Protein 4WCH (pdb70)

Radius of gyration: 14.48 Å; Cα contacts (8 Å, |Δi|>4): 124; chains: 1; bounding box: 36×36×34 Å

Structure (mmCIF, N/CA/C/O backbone):
data_4WCH
#
_entry.id   4WCH
#
_cell.length_a   53.110
_cell.length_b   63.150
_cell.length_c   78.386
_cell.angle_alpha   90.000
_cell.angle_beta   90.000
_cell.angle_gamma   90.000
#
_symmetry.space_group_name_H-M   'I 2 2 2'
#
loop_
_entity.id
_entity.type
_entity.pdbx_description
1 polymer 'Isolated Chain D of Gigant Hemoglobin from Glossoscolex Paulistus'
2 non-polymer 'PROTOPORPHYRIN IX CONTAINING FE'
3 non-polymer 'OXYGEN MOLECULE'
4 water water
#
loop_
_atom_site.group_PDB
_atom_site.id
_atom_site.type_symbol
_atom_site.label_atom_id
_atom_site.label_alt_id
_atom_site.label_comp_id
_atom_site.label_asym_id
_atom_site.label_entity_id
_atom_site.label_seq_id
_atom_site.pdbx_PDB_ins_code
_atom_site.Cartn_x
_atom_site.Cartn_y
_atom_site.Cartn_z
_atom_site.occupancy
_atom_site.B_iso_or_equiv
_atom_site.auth_seq_id
_atom_site.auth_comp_id
_atom_site.auth_asym_id
_atom_site.auth_atom_id
_atom_site.pdbx_PDB_model_num
ATOM 1 N N . ASP A 1 1 ? 25.101 13.320 82.217 1.00 33.36 2 ASP D N 1
ATOM 2 C CA . ASP A 1 1 ? 25.356 12.001 82.792 1.00 29.32 2 ASP D CA 1
ATOM 3 C C . ASP A 1 1 ? 24.219 11.015 82.530 1.00 24.24 2 ASP D C 1
ATOM 4 O O . ASP A 1 1 ? 24.297 9.847 82.922 1.00 26.45 2 ASP D O 1
ATOM 12 N N . CYS A 1 2 ? 23.163 11.487 81.877 1.00 32.92 3 CYS D N 1
ATOM 13 C CA . CYS A 1 2 ? 22.070 10.608 81.486 1.00 27.65 3 CYS D CA 1
ATOM 14 C C . CYS A 1 2 ? 22.414 9.989 80.143 1.00 23.10 3 CYS D C 1
ATOM 15 O O . CYS A 1 2 ? 22.109 10.551 79.092 1.00 25.47 3 CYS D O 1
ATOM 22 N N . SER A 1 3 ? 23.075 8.838 80.181 1.00 32.54 4 SER D N 1
ATOM 23 C CA . SER A 1 3 ? 23.533 8.189 78.960 1.00 30.43 4 SER D CA 1
ATOM 24 C C . SER A 1 3 ? 22.652 6.984 78.641 1.00 32.73 4 SER D C 1
ATOM 25 O O . SER A 1 3 ? 21.731 6.660 79.394 1.00 23.38 4 SER D O 1
ATOM 33 N N . ILE A 1 4 ? 22.943 6.322 77.527 1.00 22.91 5 ILE D N 1
ATOM 34 C CA . ILE A 1 4 ? 22.053 5.300 76.991 1.00 25.78 5 ILE D CA 1
ATOM 35 C C . ILE A 1 4 ? 21.616 4.299 78.061 1.00 18.45 5 ILE D C 1
ATOM 36 O O . ILE A 1 4 ? 20.437 3.961 78.158 1.00 21.79 5 ILE D O 1
ATOM 52 N N . LEU A 1 5 ? 22.559 3.844 78.878 1.00 21.28 6 LEU D N 1
ATOM 53 C CA . LEU A 1 5 ? 22.264 2.818 79.865 1.00 17.68 6 LEU D CA 1
ATOM 54 C C . LEU A 1 5 ? 21.277 3.335 80.901 1.00 28.09 6 LEU D C 1
ATOM 55 O O . LEU A 1 5 ? 20.335 2.634 81.276 1.00 22.50 6 LEU D O 1
ATOM 71 N N . GLU A 1 6 ? 21.492 4.562 81.363 1.00 18.79 7 GLU D N 1
ATOM 72 C CA . GLU A 1 6 ? 20.615 5.143 82.369 1.00 26.46 7 GLU D CA 1
ATOM 73 C C . GLU A 1 6 ? 19.231 5.435 81.801 1.00 16.30 7 GLU D C 1
ATOM 74 O O . GLU A 1 6 ? 18.223 5.109 82.420 1.00 17.66 7 GLU D O 1
ATOM 86 N N . LEU A 1 7 ? 19.188 6.043 80.624 1.00 19.24 8 LEU D N 1
ATOM 87 C CA . LEU A 1 7 ? 17.932 6.537 80.083 1.00 23.67 8 LEU D CA 1
ATOM 88 C C . LEU A 1 7 ? 17.019 5.385 79.682 1.00 21.80 8 LEU D C 1
ATOM 89 O O . LEU A 1 7 ? 15.802 5.515 79.734 1.00 17.52 8 LEU D O 1
ATOM 105 N N . LEU A 1 8 ? 17.615 4.257 79.306 1.00 23.81 9 LEU D N 1
ATOM 106 C CA . LEU A 1 8 ? 16.846 3.061 78.984 1.00 27.95 9 LEU D CA 1
ATOM 107 C C . LEU A 1 8 ? 16.263 2.438 80.250 1.00 22.55 9 LEU D C 1
ATOM 108 O O . LEU A 1 8 ? 15.126 1.978 80.247 1.00 24.54 9 LEU D O 1
ATOM 124 N N . LYS A 1 9 ? 17.052 2.410 81.321 1.00 20.74 10 LYS D N 1
ATOM 125 C CA . LYS A 1 9 ? 16.579 1.917 82.609 1.00 22.69 10 LYS D CA 1
ATOM 126 C C . LYS A 1 9 ? 15.388 2.741 83.086 1.00 21.01 10 LYS D C 1
ATOM 127 O O . LYS A 1 9 ? 14.357 2.186 83.465 1.00 17.74 10 LYS D O 1
ATOM 146 N N . VAL A 1 10 ? 15.531 4.062 83.047 1.00 15.80 11 VAL D N 1
ATOM 147 C CA . VAL A 1 10 ? 14.488 4.970 83.527 1.00 13.09 11 VAL D CA 1
ATOM 148 C C . VAL A 1 10 ? 13.207 4.835 82.695 1.00 18.22 11 VAL D C 1
ATOM 149 O O . VAL A 1 10 ? 12.104 4.883 83.239 1.00 14.32 11 VAL D O 1
ATOM 162 N N . LYS A 1 11 ? 13.353 4.657 81.382 1.00 18.68 12 LYS D N 1
ATOM 163 C CA . LYS A 1 11 ? 12.205 4.391 80.515 1.00 18.06 12 LYS D CA 1
ATOM 164 C C . LYS A 1 11 ? 11.457 3.128 80.926 1.00 21.90 12 LYS D C 1
ATOM 165 O O . LYS A 1 11 ? 10.245 3.165 81.139 1.00 20.33 12 LYS D O 1
ATOM 184 N N . ASN A 1 12 ? 12.165 2.007 81.030 1.00 20.27 13 ASN D N 1
ATOM 185 C CA . ASN A 1 12 ? 11.519 0.765 81.450 1.00 28.24 13 ASN D CA 1
ATOM 186 C C . ASN A 1 12 ? 10.847 0.894 82.809 1.00 20.31 13 ASN D C 1
ATOM 187 O O . ASN A 1 12 ? 9.694 0.485 82.986 1.00 16.78 13 ASN D O 1
ATOM 198 N N . GLN A 1 13 ? 11.560 1.467 83.771 1.00 20.46 14 GLN D N 1
ATOM 199 C CA . GLN A 1 13 ? 11.034 1.555 85.127 1.00 18.30 14 GLN D CA 1
ATOM 200 C C . GLN A 1 13 ? 9.856 2.521 85.239 1.00 15.49 14 GLN D C 1
ATOM 201 O O . GLN A 1 13 ? 8.927 2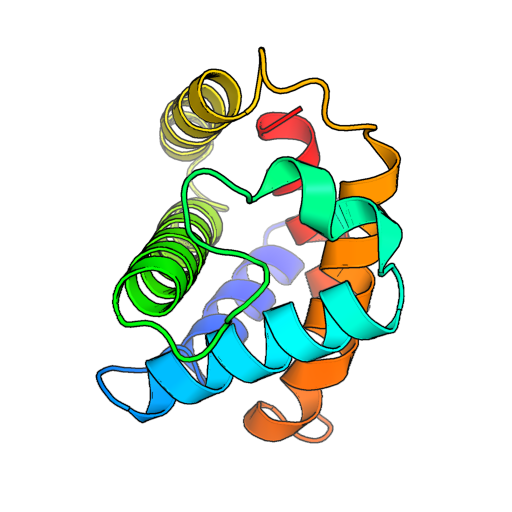.286 86.011 1.00 18.92 14 GLN D O 1
ATOM 215 N N . TRP A 1 14 ? 9.889 3.607 84.472 1.00 14.32 15 TRP D N 1
ATOM 216 C CA . TRP A 1 14 ? 8.812 4.592 84.513 1.00 19.51 15 TRP D CA 1
ATOM 217 C C . TRP A 1 14 ? 7.508 3.957 84.077 1.00 31.34 15 TRP D C 1
ATOM 218 O O . TRP A 1 14 ? 6.457 4.161 84.681 1.00 24.86 15 TRP D O 1
ATOM 239 N N . ARG A 1 15 ? 7.575 3.176 83.017 1.00 31.28 16 ARG D N 1
ATOM 240 C CA . ARG A 1 15 ? 6.388 2.502 82.543 1.00 33.18 16 ARG D CA 1
ATOM 241 C C . ARG A 1 15 ? 5.980 1.325 83.424 1.00 35.72 16 ARG D C 1
ATOM 242 O O . ARG A 1 15 ? 4.805 0.969 83.489 1.00 34.49 16 ARG D O 1
ATOM 263 N N . GLU A 1 16 ? 6.946 0.728 84.114 1.00 33.52 17 GLU D N 1
ATOM 264 C CA . GLU A 1 16 ? 6.658 -0.381 85.015 1.00 41.93 17 GLU D CA 1
ATOM 265 C C . GLU A 1 16 ? 5.749 0.043 86.174 1.00 45.94 17 GLU D C 1
ATOM 266 O O . GLU A 1 16 ? 5.429 -0.774 87.043 1.00 33.44 17 GLU D O 1
ATOM 278 N N . ALA A 1 17 ? 5.360 1.319 86.190 1.00 47.27 18 ALA D N 1
ATOM 279 C CA . ALA A 1 17 ? 4.196 1.763 86.964 1.00 54.09 18 ALA D CA 1
ATOM 280 C C . ALA A 1 17 ? 3.627 3.121 86.505 1.00 42.69 18 ALA D C 1
ATOM 281 O O . ALA A 1 17 ? 2.907 3.788 87.252 1.00 52.75 18 ALA D O 1
ATOM 288 N N . PHE A 1 18 ? 3.954 3.521 85.278 1.00 37.45 19 PHE D N 1
ATOM 289 C CA . PHE A 1 18 ? 3.177 4.528 84.564 1.00 46.44 19 PHE D CA 1
ATOM 290 C C . PHE A 1 18 ? 1.965 3.780 84.041 1.00 39.30 19 PHE D C 1
ATOM 291 O O . PHE A 1 18 ? 2.096 2.896 83.193 1.00 49.68 19 PHE D O 1
ATOM 308 N N . GLY A 1 19 ? 0.791 4.117 84.554 1.00 41.67 20 GLY D N 1
ATOM 309 C CA . GLY A 1 19 ? -0.388 3.312 84.306 1.00 52.86 20 GLY D CA 1
ATOM 310 C C . GLY A 1 19 ? -1.465 4.068 83.565 1.00 52.92 20 GLY D C 1
ATOM 311 O O . GLY A 1 19 ? -1.190 4.867 82.669 1.00 48.19 20 GLY D O 1
ATOM 315 N N . GLU A 1 20 ? -2.706 3.788 83.932 1.00 47.36 21 GLU D N 1
ATOM 316 C CA . GLU A 1 20 ? -3.835 4.565 83.454 1.00 46.65 21 GLU D CA 1
ATOM 317 C C . GLU A 1 20 ? -4.916 4.591 84.527 1.00 36.17 21 GLU D C 1
ATOM 318 O O . GLU A 1 20 ? -4.917 3.766 85.444 1.00 26.07 21 GLU D O 1
ATOM 330 N N . GLY A 1 21 ? -5.816 5.562 84.425 1.00 37.12 22 GLY D N 1
ATOM 331 C CA . GLY A 1 21 ? -6.929 5.667 85.351 1.00 36.33 22 GLY D CA 1
ATOM 332 C C . GLY A 1 21 ? -6.507 5.886 86.793 1.00 41.02 22 GLY D C 1
ATOM 333 O O . GLY A 1 21 ? -5.568 6.639 87.075 1.00 28.92 22 GLY D O 1
ATOM 337 N N . HIS A 1 22 ? -7.198 5.209 87.706 1.00 33.06 23 HIS D N 1
ATOM 338 C CA . HIS A 1 22 ? -6.992 5.401 89.139 1.00 28.17 23 HIS D CA 1
ATOM 339 C C . HIS A 1 22 ? -5.560 5.118 89.608 1.00 33.41 23 HIS D C 1
ATOM 340 O O . HIS A 1 22 ? -5.060 5.795 90.507 1.00 29.48 23 HIS D O 1
ATOM 355 N N . HIS A 1 23 ? -4.921 4.104 89.027 1.00 35.14 24 HIS D N 1
ATOM 356 C CA . HIS A 1 23 ? -3.539 3.757 89.377 1.00 42.70 24 HIS D CA 1
ATOM 357 C C . HIS A 1 23 ? -2.687 5.010 89.222 1.00 24.71 24 HIS D C 1
ATOM 358 O O . HIS A 1 23 ? -1.935 5.398 90.113 1.00 30.34 24 HIS D O 1
ATOM 373 N N . ARG A 1 24 ? -2.858 5.649 88.077 1.00 29.56 25 ARG D N 1
ATOM 374 C CA . ARG A 1 24 ? -2.146 6.856 87.725 1.00 27.92 25 ARG D CA 1
ATOM 375 C C . ARG A 1 24 ? -2.450 7.991 88.708 1.00 35.11 25 ARG D C 1
ATOM 376 O O . ARG A 1 24 ? -1.538 8.672 89.189 1.00 32.85 25 ARG D O 1
ATOM 397 N N . VAL A 1 25 ? -3.735 8.184 89.006 1.00 33.30 26 VAL D N 1
ATOM 398 C CA . VAL A 1 25 ? -4.177 9.240 89.918 1.00 27.26 26 VAL D CA 1
ATOM 399 C C . VAL A 1 25 ? -3.511 9.133 91.279 1.00 22.02 26 VAL D C 1
ATOM 400 O O . VAL A 1 25 ? -2.998 10.114 91.813 1.00 25.66 26 VAL D O 1
ATOM 413 N N . GLN A 1 26 ? -3.560 7.943 91.858 1.00 19.75 27 GLN D N 1
ATOM 414 C CA . GLN A 1 26 ? -3.027 7.737 93.190 1.00 24.31 27 GLN D CA 1
ATOM 415 C C . GLN A 1 26 ? -1.546 8.095 93.204 1.00 27.76 27 GLN D C 1
ATOM 416 O O . GLN A 1 26 ? -1.062 8.692 94.163 1.00 24.61 27 GLN D O 1
ATOM 430 N N . PHE A 1 27 ? -0.835 7.758 92.128 1.00 26.55 28 PHE D N 1
ATOM 431 C CA . PHE A 1 27 ? 0.597 8.026 92.068 1.00 31.66 28 PHE D CA 1
ATOM 432 C C . PHE A 1 27 ? 0.905 9.512 92.201 1.00 23.24 28 PHE D C 1
ATOM 433 O O . PHE A 1 27 ? 1.649 9.921 93.086 1.00 25.71 28 PHE D O 1
ATOM 450 N N . GLY A 1 28 ? 0.336 10.313 91.307 1.00 28.13 29 GLY D N 1
ATOM 451 C CA . GLY A 1 28 ? 0.572 11.747 91.319 1.00 30.51 29 GLY D CA 1
ATOM 452 C C . GLY A 1 28 ? 0.225 12.344 92.666 1.00 30.03 29 GLY D C 1
ATOM 453 O O . GLY A 1 28 ? 0.881 13.260 93.148 1.00 36.74 29 GLY D O 1
ATOM 457 N N . LEU A 1 29 ? -0.811 11.789 93.277 1.00 25.88 30 LEU D N 1
ATOM 458 C CA . LEU A 1 29 ? -1.341 12.271 94.537 1.00 22.47 30 LEU D CA 1
ATOM 459 C C . LEU A 1 29 ? -0.342 12.043 95.673 1.00 24.79 30 LEU D C 1
ATOM 460 O O . LEU A 1 29 ? -0.101 12.923 96.497 1.00 24.57 30 LEU D O 1
ATOM 476 N N . GLU A 1 30 ? 0.239 10.850 95.706 1.00 21.34 31 GLU D N 1
ATOM 477 C CA . GLU A 1 30 ? 1.248 10.511 96.696 1.00 29.82 31 GLU D CA 1
ATOM 478 C C . GLU A 1 30 ? 2.523 11.334 96.482 1.00 20.29 31 GLU D C 1
ATOM 479 O O . GLU A 1 30 ? 3.219 11.680 97.438 1.00 22.53 31 GLU D O 1
ATOM 491 N N . LEU A 1 31 ? 2.814 11.647 95.225 1.00 18.74 32 LEU D N 1
ATOM 492 C CA . LEU A 1 31 ? 3.975 12.462 94.873 1.00 18.61 32 LEU D CA 1
ATOM 493 C C . LEU A 1 31 ? 3.823 13.890 95.408 1.00 21.19 32 LEU D C 1
ATOM 494 O O . LEU A 1 31 ? 4.733 14.420 96.051 1.00 12.97 32 LEU D O 1
ATOM 510 N N . TRP A 1 32 ? 2.663 14.498 95.159 1.00 23.10 33 TRP D N 1
ATOM 511 C CA . TRP A 1 32 ? 2.405 15.881 95.570 1.00 19.97 33 TRP D CA 1
ATOM 512 C C . TRP A 1 32 ? 2.131 16.010 97.067 1.00 19.19 33 TRP D C 1
ATOM 513 O O . TRP A 1 32 ? 2.418 17.038 97.672 1.00 17.23 33 TRP D O 1
ATOM 534 N N . LYS A 1 33 ? 1.580 14.961 97.660 1.00 20.95 34 LYS D N 1
ATOM 535 C CA . LYS A 1 33 ? 1.415 14.900 99.106 1.00 17.27 34 LYS D CA 1
ATOM 536 C C . LYS A 1 33 ? 2.788 14.931 99.790 1.00 22.75 34 LYS D C 1
ATOM 537 O O . LYS A 1 33 ? 3.034 15.739 100.686 1.00 20.66 34 LYS D O 1
ATOM 556 N N . ARG A 1 34 ? 3.691 14.064 99.343 1.00 17.99 35 ARG D N 1
ATOM 557 C CA . ARG A 1 34 ? 5.033 14.000 99.907 1.00 18.39 35 ARG D CA 1
ATOM 558 C C . ARG A 1 34 ? 5.770 15.329 99.743 1.00 22.94 35 ARG D C 1
ATOM 559 O O . ARG A 1 34 ? 6.469 15.786 100.650 1.00 23.17 35 ARG D O 1
ATOM 580 N N . PHE A 1 35 ? 5.615 15.940 98.576 1.00 19.63 36 PHE D N 1
ATOM 581 C CA . PHE A 1 35 ? 6.283 17.201 98.264 1.00 21.82 36 PHE D CA 1
ATOM 582 C C . PHE A 1 35 ? 5.751 18.317 99.163 1.00 20.48 36 PHE D C 1
ATOM 583 O O . PHE A 1 35 ? 6.519 19.043 99.786 1.00 20.26 36 PHE D O 1
ATOM 600 N N . PHE A 1 36 ? 4.429 18.439 99.227 1.00 17.69 37 PHE D N 1
ATOM 601 C CA . PHE A 1 36 ? 3.775 19.459 100.049 1.00 23.09 37 PHE D CA 1
ATOM 602 C C . PHE A 1 36 ? 4.018 19.229 101.546 1.00 23.73 37 PHE D C 1
ATOM 603 O O . PHE A 1 36 ? 3.974 20.166 102.346 1.00 21.48 37 PHE D O 1
ATOM 620 N N . ASP A 1 37 ? 4.266 17.977 101.914 1.00 27.10 38 ASP D N 1
ATOM 621 C CA . ASP A 1 37 ? 4.588 17.609 103.294 1.00 24.61 38 ASP D CA 1
ATOM 622 C C . ASP A 1 37 ? 6.027 18.031 103.650 1.00 33.86 38 ASP D C 1
ATOM 623 O O . ASP A 1 37 ? 6.275 18.609 104.713 1.00 28.40 38 ASP D O 1
ATOM 632 N N . THR A 1 38 ? 6.974 17.763 102.757 1.00 27.02 39 THR D N 1
ATOM 633 C CA . THR A 1 38 ? 8.367 18.120 103.018 1.00 23.03 39 THR D CA 1
ATOM 634 C C . THR A 1 38 ? 8.614 19.614 102.836 1.00 26.79 39 THR D C 1
ATOM 635 O O . THR A 1 38 ? 9.517 20.177 103.451 1.00 27.51 39 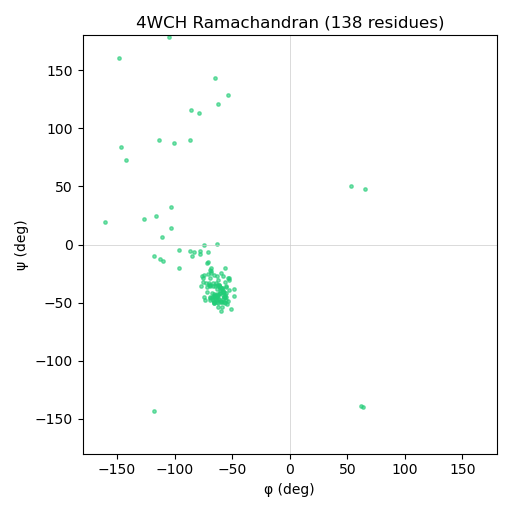THR D O 1
ATOM 646 N N . HIS A 1 39 ? 7.810 20.260 101.997 1.00 25.08 40 HIS D N 1
ATOM 647 C CA . HIS A 1 39 ? 7.992 21.678 101.719 1.00 19.33 40 HIS D CA 1
ATOM 648 C C . HIS A 1 39 ? 6.670 22.400 101.582 1.00 19.27 40 HIS D C 1
ATOM 649 O O . HIS A 1 39 ? 6.273 22.783 100.485 1.00 25.15 40 HIS D O 1
ATOM 664 N N . PRO A 1 40 ? 5.986 22.594 102.716 1.00 28.10 41 PRO D N 1
ATOM 665 C CA . PRO A 1 40 ? 4.700 23.287 102.799 1.00 27.84 41 PRO D CA 1
ATOM 666 C C . PRO A 1 40 ? 4.720 24.614 102.055 1.00 25.77 41 PRO D C 1
ATOM 667 O O . PRO A 1 40 ? 3.736 24.962 101.409 1.00 26.53 41 PRO D O 1
ATOM 678 N N . GLU A 1 41 ? 5.840 25.329 102.132 1.00 26.32 42 GLU D N 1
ATOM 679 C CA . GLU A 1 41 ? 5.948 26.667 101.553 1.00 26.86 42 GLU D CA 1
ATOM 680 C C . GLU A 1 41 ? 5.709 26.699 100.047 1.00 26.10 42 GLU D C 1
ATOM 681 O O . GLU A 1 41 ? 5.346 27.738 99.494 1.00 31.19 42 GLU D O 1
ATOM 693 N N . VAL A 1 42 ? 5.927 25.572 99.378 1.00 28.20 43 VAL D N 1
ATOM 694 C CA . VAL A 1 42 ? 5.813 25.540 97.922 1.00 21.23 43 VAL D CA 1
ATOM 695 C C . VAL A 1 42 ? 4.359 25.636 97.453 1.00 27.17 43 VAL D C 1
ATOM 696 O O . VAL A 1 42 ? 4.096 25.936 96.284 1.00 31.48 43 VAL D O 1
ATOM 709 N N . LYS A 1 43 ? 3.412 25.400 98.358 1.00 25.91 44 LYS D N 1
ATOM 710 C CA . LYS A 1 43 ? 2.001 25.393 97.975 1.00 23.87 44 LYS D CA 1
ATOM 711 C C . LYS A 1 43 ? 1.507 26.742 97.466 1.00 25.29 44 LYS D C 1
ATOM 712 O O . LYS A 1 43 ? 0.573 26.802 96.667 1.00 31.80 44 LYS D O 1
ATOM 731 N N . GLY A 1 44 ? 2.133 27.823 97.916 1.00 36.47 45 GLY D N 1
ATOM 732 C CA . GLY A 1 44 ? 1.769 29.151 97.447 1.00 41.84 45 GLY D CA 1
ATOM 733 C C . GLY A 1 44 ? 1.791 29.287 95.930 1.00 39.15 45 GLY D C 1
ATOM 734 O O . GLY A 1 44 ? 1.042 30.081 95.359 1.00 51.78 45 GLY D O 1
ATOM 738 N N . LEU A 1 45 ? 2.641 28.502 95.274 1.00 37.45 46 LEU D N 1
ATOM 739 C CA . LEU A 1 45 ? 2.791 28.559 93.819 1.00 36.02 46 LEU D CA 1
ATOM 740 C C . LEU A 1 45 ? 1.669 27.852 93.056 1.00 26.54 46 LEU D C 1
ATOM 741 O O . LEU A 1 45 ? 1.587 27.954 91.829 1.00 24.61 46 LEU D O 1
ATOM 757 N N . PHE A 1 46 ? 0.807 27.138 93.773 1.00 27.57 47 PHE D N 1
ATOM 758 C CA . PHE A 1 46 ? -0.187 26.289 93.120 1.00 31.39 47 PHE D CA 1
ATOM 759 C C . PHE A 1 46 ? -1.639 26.714 93.367 1.00 27.69 47 PHE D C 1
ATOM 760 O O . PHE A 1 46 ? -2.551 25.894 93.263 1.00 29.82 47 PHE D O 1
ATOM 777 N N . LYS A 1 47 ? -1.856 27.992 93.669 1.00 31.20 48 LYS D N 1
ATOM 778 C CA . LYS A 1 47 ? -3.201 28.484 93.989 1.00 45.94 48 LYS D CA 1
ATOM 779 C C . LYS A 1 47 ? -4.125 28.474 92.778 1.00 37.31 48 LYS D C 1
ATOM 780 O O . LYS A 1 47 ? -5.347 28.421 92.922 1.00 43.17 48 LYS D O 1
ATOM 799 N N . GLY A 1 48 ? -3.539 28.534 91.586 1.00 31.46 49 GLY D N 1
ATOM 800 C CA . GLY A 1 48 ? -4.313 28.491 90.357 1.00 29.98 49 GLY D CA 1
ATOM 801 C C . GLY A 1 48 ? -4.919 27.125 90.084 1.00 32.82 49 GLY D C 1
ATOM 802 O O . GLY A 1 48 ? -5.817 26.988 89.249 1.00 28.44 49 GLY D O 1
ATOM 806 N N . VAL A 1 49 ? -4.422 26.111 90.789 1.00 33.30 50 VAL D N 1
ATOM 807 C CA . VAL A 1 49 ? -4.914 24.744 90.643 1.00 20.89 50 VAL D CA 1
ATOM 808 C C . VAL A 1 49 ? -5.322 24.166 91.999 1.00 25.53 50 VAL D C 1
ATOM 809 O O . VAL A 1 49 ? -5.368 22.948 92.182 1.00 23.86 50 VAL D O 1
ATOM 822 N N . ASN A 1 50 ? -5.606 25.047 92.952 1.00 25.01 51 ASN D N 1
ATOM 823 C CA . ASN A 1 50 ? -6.227 24.633 94.200 1.00 23.95 51 ASN D CA 1
ATOM 824 C C . ASN A 1 50 ? -5.299 23.725 95.013 1.00 21.19 51 ASN D C 1
ATOM 825 O O . ASN A 1 50 ? -5.705 22.673 95.495 1.00 19.83 51 ASN D O 1
ATOM 836 N N . GLY A 1 51 ? -4.046 24.142 95.151 1.00 24.09 52 GLY D N 1
ATOM 837 C CA . GLY A 1 51 ? -3.051 23.361 95.859 1.00 19.73 52 GLY D CA 1
ATOM 838 C C . GLY A 1 51 ? -3.425 23.056 97.299 1.00 24.84 52 GLY D C 1
ATOM 839 O O . GLY A 1 51 ? -2.980 22.051 97.852 1.00 17.65 52 GLY D O 1
ATOM 843 N N . ASP A 1 52 ? -4.243 23.913 97.908 1.00 29.43 53 ASP D N 1
ATOM 844 C CA . ASP A 1 52 ? -4.640 23.727 99.308 1.00 28.43 53 ASP D CA 1
ATOM 845 C C . ASP A 1 52 ? -5.655 22.604 99.458 1.00 33.48 53 ASP D C 1
ATOM 846 O O . ASP A 1 52 ? -6.107 22.298 100.564 1.00 32.15 53 ASP D O 1
ATOM 855 N N . ASN A 1 53 ? -6.026 21.997 98.341 1.00 32.11 54 ASN D N 1
ATOM 856 C CA . ASN A 1 53 ? -6.986 20.907 98.369 1.00 32.81 54 ASN D CA 1
ATOM 857 C C . ASN A 1 53 ? -6.659 19.906 97.275 1.00 26.96 54 ASN D C 1
ATOM 858 O O . ASN A 1 53 ? -7.227 19.956 96.179 1.00 25.21 54 ASN D O 1
ATOM 869 N N . ILE A 1 54 ? -5.733 18.998 97.572 1.00 22.81 55 ILE D N 1
ATOM 870 C CA . ILE A 1 54 ? -5.197 18.114 96.542 1.00 28.33 55 ILE D CA 1
ATOM 871 C C . ILE A 1 54 ? -6.192 17.059 96.063 1.00 24.34 55 ILE D C 1
ATOM 872 O O . ILE A 1 54 ? -5.906 16.328 95.116 1.00 26.68 55 ILE D O 1
ATOM 888 N N . TYR A 1 55 ? -7.354 16.979 96.700 1.00 26.03 56 TYR D N 1
ATOM 889 C CA . TYR A 1 55 ? -8.378 16.039 96.255 1.00 33.17 56 TYR D CA 1
ATOM 890 C C . TYR A 1 55 ? -9.416 16.690 95.344 1.00 27.34 56 TYR D C 1
ATOM 891 O O . TYR A 1 55 ? -10.279 16.010 94.793 1.00 42.40 56 TYR D O 1
ATOM 909 N N . SER A 1 56 ? -9.323 18.000 95.162 1.00 22.95 57 SER D N 1
ATOM 910 C CA . SER A 1 56 ? -10.230 18.681 94.253 1.00 28.78 57 SER D CA 1
ATOM 911 C C . SER A 1 56 ? -9.981 18.178 92.831 1.00 30.44 57 SER D C 1
ATOM 912 O O . SER A 1 56 ? -8.846 17.881 92.468 1.00 26.21 57 SER D O 1
ATOM 920 N N . PRO A 1 57 ? -11.047 18.050 92.026 1.00 41.08 58 PRO D N 1
ATOM 921 C CA . PRO A 1 57 ? -10.867 17.683 90.617 1.00 27.71 58 PRO D CA 1
ATOM 922 C C . PRO A 1 57 ? -9.870 18.592 89.904 1.00 25.01 58 PRO D C 1
ATOM 923 O O . PRO A 1 57 ? -9.179 18.137 89.001 1.00 25.46 58 PRO D O 1
ATOM 934 N N . GLU A 1 58 ? -9.784 19.849 90.330 1.00 32.45 59 GLU D N 1
ATOM 935 C CA . GLU A 1 58 ? -8.880 20.819 89.720 1.00 26.36 59 GLU D CA 1
ATOM 936 C C . GLU A 1 58 ? -7.408 20.457 89.932 1.00 35.66 59 GLU D C 1
ATOM 937 O O . GLU A 1 58 ? -6.623 20.440 88.981 1.00 26.84 59 GLU D O 1
ATOM 949 N N . PHE A 1 59 ? -7.019 20.182 91.173 1.00 28.41 60 PHE D N 1
ATOM 950 C CA . PHE A 1 59 ? -5.636 19.806 91.432 1.00 23.06 60 PHE D CA 1
ATOM 951 C C . PHE A 1 59 ? -5.340 18.423 90.872 1.00 19.66 60 PHE D C 1
ATOM 952 O O . PHE A 1 59 ? -4.222 18.154 90.436 1.00 21.06 60 PHE D O 1
ATOM 969 N N . ALA A 1 60 ? -6.335 17.543 90.891 1.00 19.09 61 ALA D N 1
ATOM 970 C CA . ALA A 1 60 ? -6.176 16.211 90.316 1.00 23.68 61 ALA D CA 1
ATOM 971 C C . ALA A 1 60 ? -5.868 16.317 88.818 1.00 21.37 61 ALA D C 1
ATOM 972 O O . ALA A 1 60 ? -5.098 15.522 88.267 1.00 21.32 61 ALA D O 1
ATOM 979 N N . ALA A 1 61 ? -6.462 17.314 88.167 1.00 20.50 62 ALA D N 1
ATOM 980 C CA . ALA A 1 61 ? -6.193 17.575 86.754 1.00 25.13 62 ALA D CA 1
ATOM 981 C C . ALA A 1 61 ? -4.738 17.989 86.583 1.00 22.46 62 ALA D C 1
ATOM 982 O O . ALA A 1 61 ? -4.043 17.518 85.680 1.00 19.58 62 ALA D O 1
ATOM 989 N N . HIS A 1 62 ? -4.297 18.896 87.447 1.00 19.75 63 HIS D N 1
ATOM 990 C CA . HIS A 1 62 ? -2.933 19.400 87.404 1.00 19.26 63 HIS D CA 1
ATOM 991 C C . HIS A 1 62 ? -1.959 18.249 87.561 1.00 21.05 63 HIS D C 1
ATOM 992 O O . HIS A 1 62 ? -1.021 18.107 86.776 1.00 23.62 63 HIS D O 1
ATOM 1007 N N . ALA A 1 63 ? -2.194 17.425 88.578 1.00 19.36 64 ALA D N 1
ATOM 1008 C CA . ALA A 1 63 ? -1.329 16.293 88.868 1.00 21.91 64 ALA D CA 1
ATOM 1009 C C . ALA A 1 63 ? -1.193 15.394 87.641 1.00 20.94 64 ALA D C 1
ATOM 1010 O O . ALA A 1 63 ? -0.103 14.909 87.331 1.00 14.13 64 ALA D O 1
ATOM 1017 N N . GLU A 1 64 ? -2.305 15.170 86.949 1.00 20.01 65 GLU D N 1
ATOM 1018 C CA . GLU A 1 64 ? -2.311 14.282 85.794 1.00 22.35 65 GLU D CA 1
ATOM 1019 C C . GLU A 1 64 ? -1.554 14.911 84.629 1.00 17.77 65 GLU D C 1
ATOM 1020 O O . GLU A 1 64 ? -0.904 14.211 83.861 1.00 19.80 65 GLU D O 1
ATOM 1032 N N . ARG A 1 65 ? -1.648 16.232 84.508 1.00 17.64 66 ARG D N 1
ATOM 1033 C CA . ARG A 1 65 ? -0.918 16.959 83.483 1.00 15.98 66 ARG D CA 1
ATOM 1034 C C . ARG A 1 65 ? 0.582 16.851 83.726 1.00 21.99 66 ARG D C 1
ATOM 1035 O O . ARG A 1 65 ? 1.368 16.776 82.777 1.00 16.56 66 ARG D O 1
ATOM 1056 N N . VAL A 1 66 ? 0.981 16.837 84.997 1.00 15.81 67 VAL D N 1
ATOM 1057 C CA . VAL A 1 66 ? 2.401 16.771 85.341 1.00 14.26 67 VAL D CA 1
ATOM 1058 C C . VAL A 1 66 ? 2.976 15.405 84.987 1.00 10.33 67 VAL D C 1
ATOM 1059 O O . VAL A 1 66 ? 4.062 15.319 84.422 1.00 15.70 67 VAL D O 1
ATOM 1072 N N . LEU A 1 67 ? 2.251 14.341 85.326 1.00 17.56 68 LEU D N 1
ATOM 1073 C CA . LEU A 1 67 ? 2.662 12.988 84.966 1.00 16.88 68 LEU D CA 1
ATOM 1074 C C . LEU A 1 67 ? 2.753 12.812 83.453 1.00 15.49 68 LEU D C 1
ATOM 1075 O O . LEU A 1 67 ? 3.621 12.094 82.961 1.00 16.43 68 LEU D O 1
ATOM 1091 N N . SER A 1 68 ? 1.855 13.450 82.713 1.00 16.94 69 SER D N 1
ATOM 1092 C CA . SER A 1 68 ? 1.915 13.371 81.252 1.00 21.76 69 SER D CA 1
ATOM 1093 C C . SER A 1 68 ? 3.180 14.040 80.723 1.00 22.90 69 SER D C 1
ATOM 1094 O O . SER A 1 68 ? 3.844 13.511 79.827 1.00 17.15 69 SER D O 1
ATOM 1102 N N . GLY A 1 69 ? 3.519 15.199 81.281 1.00 19.58 70 GLY D N 1
ATOM 1103 C CA . GLY A 1 69 ? 4.710 15.915 80.857 1.00 19.01 70 GLY D CA 1
ATOM 1104 C C . GLY A 1 69 ? 5.940 15.084 81.150 1.00 19.89 70 GLY D C 1
ATOM 1105 O O . GLY A 1 69 ? 6.864 14.981 80.342 1.00 19.65 70 GLY D O 1
ATOM 1109 N N . LEU A 1 70 ? 5.933 14.477 82.326 1.00 19.78 71 LEU D N 1
ATOM 1110 C CA . LEU A 1 70 ? 6.995 13.580 82.738 1.00 25.70 71 LEU D CA 1
ATOM 1111 C C . LEU A 1 70 ? 7.083 12.422 81.739 1.00 16.66 71 LEU D C 1
ATOM 1112 O O . LEU A 1 70 ? 8.157 12.089 81.246 1.00 26.70 71 LEU D O 1
ATOM 1128 N N . ASP A 1 71 ? 5.941 11.823 81.432 1.00 19.87 72 ASP D N 1
ATOM 1129 C CA . ASP A 1 71 ? 5.873 10.731 80.470 1.00 15.52 72 ASP D CA 1
ATOM 1130 C C . ASP A 1 71 ? 6.435 11.137 79.100 1.00 17.80 72 ASP D C 1
ATOM 1131 O O . ASP A 1 71 ? 7.151 10.368 78.461 1.00 17.74 72 ASP D O 1
ATOM 1140 N N . MET A 1 72 ? 6.122 12.352 78.662 1.00 18.65 73 MET D N 1
ATOM 1141 C CA . MET A 1 72 ? 6.556 12.838 77.351 1.00 24.18 73 MET D CA 1
ATOM 1142 C C . MET A 1 72 ? 8.079 12.997 77.284 1.00 27.12 73 MET D C 1
ATOM 1143 O O . MET A 1 72 ? 8.716 12.523 76.344 1.00 23.55 73 MET D O 1
ATOM 1157 N N . THR A 1 73 ? 8.656 13.662 78.283 1.00 22.85 74 THR D N 1
ATOM 1158 C CA . THR A 1 73 ? 10.091 13.925 78.299 1.00 22.78 74 THR D CA 1
ATOM 1159 C C . THR A 1 73 ? 10.909 12.647 78.504 1.00 19.98 74 THR D C 1
ATOM 1160 O O . THR A 1 73 ? 11.855 12.392 77.767 1.00 22.83 74 THR D O 1
ATOM 1171 N N . ILE A 1 74 ? 10.539 11.837 79.489 1.00 19.05 75 ILE D N 1
ATOM 1172 C CA . ILE A 1 74 ? 11.232 10.574 79.723 1.00 16.60 75 ILE D CA 1
ATOM 1173 C C . ILE A 1 74 ? 11.296 9.732 78.442 1.00 23.17 75 ILE D C 1
ATOM 1174 O O . ILE A 1 74 ? 12.312 9.089 78.154 1.00 18.63 75 ILE D O 1
ATOM 1190 N N . GLY A 1 75 ? 10.212 9.748 77.671 1.00 26.09 76 GLY D N 1
ATOM 1191 C CA . GLY A 1 75 ? 10.143 9.001 76.427 1.00 28.79 76 GLY D CA 1
ATOM 1192 C C . GLY A 1 75 ? 11.055 9.546 75.343 1.00 31.73 76 GLY D C 1
ATOM 1193 O O . GLY A 1 75 ? 11.390 8.842 74.392 1.00 30.79 76 GLY D O 1
ATOM 1197 N N . LEU A 1 76 ? 11.464 10.802 75.489 1.00 30.52 77 LEU D N 1
ATOM 1198 C CA . LEU A 1 76 ? 12.279 11.463 74.481 1.00 26.10 77 LEU D CA 1
ATOM 1199 C C . LEU A 1 76 ? 13.756 11.564 74.884 1.00 27.80 77 LEU D C 1
ATOM 1200 O O . LEU A 1 76 ? 14.532 12.287 74.253 1.00 26.57 77 LEU D O 1
ATOM 1216 N N . LEU A 1 77 ? 14.157 10.818 75.909 1.00 25.44 78 LEU D N 1
ATOM 1217 C CA . LEU A 1 77 ? 15.537 10.902 76.404 1.00 31.08 78 LEU D CA 1
ATOM 1218 C C . LEU A 1 77 ? 16.591 10.493 75.363 1.00 26.51 78 LEU D C 1
ATOM 1219 O O . LEU A 1 77 ? 17.673 11.072 75.328 1.00 27.78 78 LEU D O 1
ATOM 1235 N N . ASP A 1 78 ? 16.276 9.515 74.518 1.00 30.52 79 ASP D N 1
ATOM 1236 C CA . ASP A 1 78 ? 17.220 9.062 73.488 1.00 26.31 79 ASP D CA 1
ATOM 1237 C C . ASP A 1 78 ? 17.135 9.866 72.185 1.00 34.76 79 ASP D C 1
ATOM 1238 O O . ASP A 1 78 ? 17.944 9.665 71.280 1.00 46.47 79 ASP D O 1
ATOM 1247 N N . ASP A 1 79 ? 16.165 10.773 72.091 1.00 31.56 80 ASP D N 1
ATOM 1248 C CA . ASP A 1 79 ? 15.975 11.570 70.882 1.00 34.34 80 ASP D CA 1
ATOM 1249 C C . ASP A 1 79 ? 16.264 13.034 71.156 1.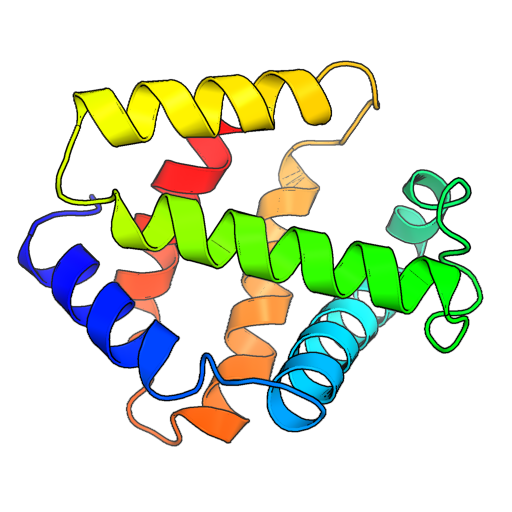00 34.73 80 ASP D C 1
ATOM 1250 O O . ASP A 1 79 ? 15.372 13.808 71.504 1.00 36.46 80 ASP D O 1
ATOM 1259 N N . THR A 1 80 ? 17.516 13.419 70.963 1.00 35.44 81 THR D N 1
ATOM 1260 C CA . THR A 1 80 ? 17.985 14.715 71.415 1.00 32.91 81 THR D CA 1
ATOM 1261 C C . THR A 1 80 ? 17.090 15.872 70.955 1.00 37.19 81 THR D C 1
ATOM 1262 O O . THR A 1 80 ? 16.589 16.630 71.780 1.00 31.93 81 THR D O 1
ATOM 1273 N N . ASN A 1 81 ? 16.863 16.002 69.651 1.00 38.04 82 ASN D N 1
ATOM 1274 C CA . ASN A 1 81 ? 16.137 17.163 69.134 1.00 27.45 82 ASN D CA 1
ATOM 1275 C C . ASN A 1 81 ? 14.660 17.187 69.512 1.00 25.25 82 ASN D C 1
ATOM 1276 O O . ASN A 1 81 ? 14.098 18.256 69.758 1.00 24.61 82 ASN D O 1
ATOM 1287 N N . ALA A 1 82 ? 14.030 16.018 69.558 1.00 25.88 83 ALA D N 1
ATOM 1288 C CA . ALA A 1 82 ? 12.637 15.932 69.988 1.00 30.17 83 ALA D CA 1
ATOM 1289 C C . ALA A 1 82 ? 12.544 16.331 71.461 1.00 23.28 83 ALA D C 1
ATOM 1290 O O . ALA A 1 82 ? 11.664 17.096 71.864 1.00 27.45 83 ALA D O 1
ATOM 1297 N N . PHE A 1 83 ? 13.466 15.803 72.258 1.00 32.49 84 PHE D N 1
ATOM 1298 C CA . PHE A 1 83 ? 13.570 16.154 73.668 1.00 28.66 84 PHE D CA 1
ATOM 1299 C C . PHE A 1 83 ? 13.693 17.665 73.833 1.00 24.51 84 PHE D C 1
ATOM 1300 O O . PHE A 1 83 ? 12.951 18.267 74.606 1.00 16.36 84 PHE D O 1
ATOM 1317 N N . LYS A 1 84 ? 14.627 18.277 73.106 1.00 27.86 85 LYS D N 1
ATOM 1318 C CA . LYS A 1 84 ? 14.869 19.711 73.244 1.00 17.65 85 LYS D CA 1
ATOM 1319 C C . LYS A 1 84 ? 13.584 20.482 72.990 1.00 24.65 85 LYS D C 1
ATOM 1320 O O . LYS A 1 84 ? 13.236 21.399 73.736 1.00 28.48 85 LYS D O 1
ATOM 1339 N N . ALA A 1 85 ? 12.873 20.109 71.932 1.00 23.28 86 ALA D N 1
ATOM 1340 C CA . ALA A 1 85 ? 11.642 20.799 71.577 1.00 27.83 86 ALA D CA 1
ATOM 1341 C C . ALA A 1 85 ? 10.643 20.785 72.739 1.00 31.59 86 ALA D C 1
ATOM 1342 O O . ALA A 1 85 ? 10.037 21.810 73.063 1.00 26.71 86 ALA D O 1
ATOM 1349 N N . GLN A 1 86 ? 10.481 19.627 73.372 1.00 22.64 87 GLN D N 1
ATOM 1350 C CA . GLN A 1 86 ? 9.460 19.471 74.400 1.00 19.95 87 GLN D CA 1
ATOM 1351 C C . GLN A 1 86 ? 9.828 20.185 75.706 1.00 23.47 87 GLN D C 1
ATOM 1352 O O . GLN A 1 86 ? 9.007 20.907 76.255 1.00 30.24 87 GLN D O 1
ATOM 1366 N N . VAL A 1 87 ? 11.050 20.005 76.204 1.00 26.67 88 VAL D N 1
ATOM 1367 C CA . VAL A 1 87 ? 11.435 20.693 77.437 1.00 31.92 88 VAL D CA 1
ATOM 1368 C C . VAL A 1 87 ? 11.389 22.208 77.271 1.00 31.17 88 VAL D C 1
ATOM 1369 O O . VAL A 1 87 ? 11.026 22.919 78.203 1.00 22.05 88 VAL D O 1
ATOM 1382 N N . THR A 1 88 ? 11.749 22.701 76.090 1.00 23.60 89 THR D N 1
ATOM 1383 C CA . THR A 1 88 ? 11.679 24.135 75.830 1.00 26.01 89 THR D CA 1
ATOM 1384 C C . THR A 1 88 ? 10.234 24.583 76.027 1.00 30.66 89 THR D C 1
ATOM 1385 O O . THR A 1 88 ? 9.968 25.668 76.551 1.00 27.84 89 THR D O 1
ATOM 1396 N N . HIS A 1 89 ? 9.295 23.737 75.616 1.00 32.59 90 HIS D N 1
ATOM 1397 C CA . HIS A 1 89 ? 7.884 24.032 75.825 1.00 26.07 90 HIS D CA 1
ATOM 1398 C C . HIS A 1 89 ? 7.583 24.025 77.324 1.00 25.68 90 HIS D C 1
ATOM 1399 O O . HIS A 1 89 ? 6.898 24.914 77.830 1.00 25.34 90 HIS D O 1
ATOM 1414 N N . LEU A 1 90 ? 8.103 23.031 78.039 1.00 26.78 91 LEU D N 1
ATOM 1415 C CA . LEU A 1 90 ? 7.935 22.989 79.491 1.00 30.76 91 LEU D CA 1
ATOM 1416 C C . LEU A 1 90 ? 8.561 24.215 80.144 1.00 25.81 91 LEU D C 1
ATOM 1417 O O . LEU A 1 90 ? 8.007 24.767 81.091 1.00 27.51 91 LEU D O 1
ATOM 1433 N N . HIS A 1 91 ? 9.722 24.630 79.640 1.00 28.56 92 HIS D N 1
ATOM 1434 C CA . HIS A 1 91 ? 10.396 25.831 80.128 1.00 28.98 92 HIS D CA 1
ATOM 1435 C C . HIS A 1 91 ? 9.461 27.035 80.046 1.00 27.31 92 HIS D C 1
ATOM 1436 O O . HIS A 1 91 ? 9.325 27.799 80.999 1.00 26.04 92 HIS D O 1
ATOM 1451 N N . SER A 1 92 ? 8.808 27.198 78.904 1.00 26.79 93 SER D N 1
ATOM 1452 C CA . SER A 1 92 ? 7.866 28.293 78.724 1.00 37.58 93 SER D CA 1
ATOM 1453 C C . SER A 1 92 ? 6.791 28.291 79.802 1.00 31.66 93 SER D C 1
ATOM 1454 O O . SER A 1 92 ? 6.349 29.349 80.256 1.00 36.72 93 SER D O 1
ATOM 1462 N N . GLN A 1 93 ? 6.378 27.096 80.210 1.00 27.93 94 GLN D N 1
ATOM 1463 C CA . GLN A 1 93 ? 5.242 26.947 81.108 1.00 28.99 94 GLN D CA 1
ATOM 1464 C C . GLN A 1 93 ? 5.617 27.130 82.580 1.00 34.85 94 GLN D C 1
ATOM 1465 O O . GLN A 1 93 ? 4.743 27.176 83.447 1.00 33.84 94 GLN D O 1
ATOM 1479 N N . HIS A 1 94 ? 6.910 27.257 82.859 1.00 27.66 95 HIS D N 1
ATOM 1480 C CA . HIS A 1 94 ? 7.380 27.437 84.230 1.00 27.64 95 HIS D CA 1
ATOM 1481 C C . HIS A 1 94 ? 8.104 28.773 84.451 1.00 35.91 95 HIS D C 1
ATOM 1482 O O . HIS A 1 94 ? 8.376 29.154 85.592 1.00 28.29 95 HIS D O 1
ATOM 1496 N N . VAL A 1 95 ? 8.398 29.490 83.369 1.00 29.91 96 VAL D N 1
ATOM 1497 C CA . VAL A 1 95 ? 9.393 30.566 83.413 1.00 38.87 96 VAL D CA 1
ATOM 1498 C C . VAL A 1 95 ? 9.005 31.855 84.161 1.00 35.46 96 VAL D C 1
ATOM 1499 O O . VAL A 1 95 ? 9.866 32.456 84.800 1.00 48.47 96 VAL D O 1
ATOM 1512 N N . GLU A 1 96 ? 7.746 32.289 84.095 1.00 33.27 97 GLU D N 1
ATOM 1513 C CA . GLU A 1 96 ? 7.337 33.513 84.810 1.00 42.30 97 GLU D CA 1
ATOM 1514 C C . GLU A 1 96 ? 6.551 33.217 86.091 1.00 46.51 97 GLU D C 1
ATOM 1515 O O . GLU A 1 96 ? 5.667 33.982 86.482 1.00 39.27 97 GLU D O 1
ATOM 1527 N N . ARG A 1 97 ? 6.878 32.108 86.745 1.00 45.73 98 ARG D N 1
ATOM 1528 C CA . ARG A 1 97 ? 6.166 31.706 87.950 1.00 31.39 98 ARG D CA 1
ATOM 1529 C C . ARG A 1 97 ? 7.037 31.824 89.193 1.00 31.95 98 ARG D C 1
ATOM 1530 O O . ARG A 1 97 ? 6.635 31.425 90.283 1.00 32.64 98 ARG D O 1
ATOM 1551 N N . SER A 1 98 ? 8.229 32.390 89.025 1.00 49.82 99 SER D N 1
ATOM 1552 C CA . SER A 1 98 ? 9.113 32.652 90.152 1.00 44.69 99 SER D CA 1
ATOM 1553 C C . SER A 1 98 ? 9.331 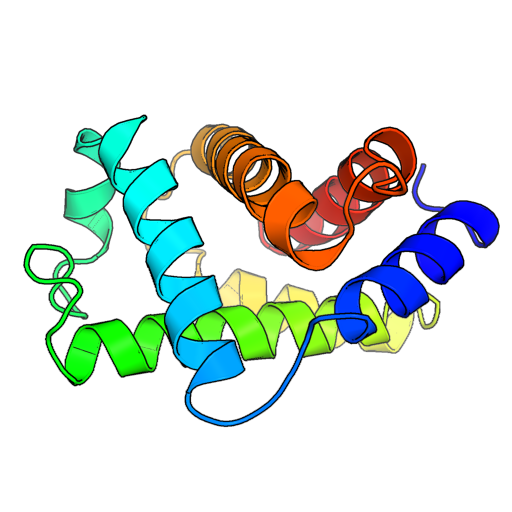31.387 90.966 1.00 35.17 99 SER D C 1
ATOM 1554 O O . SER A 1 98 ? 9.173 31.379 92.188 1.00 36.52 99 SER D O 1
ATOM 1562 N N . ILE A 1 99 ? 9.691 30.313 90.278 1.00 33.88 100 ILE D N 1
ATOM 1563 C CA . ILE A 1 99 ? 10.007 29.065 90.947 1.00 25.23 100 ILE D CA 1
ATOM 1564 C C . ILE A 1 99 ? 11.470 29.078 91.359 1.00 31.18 100 ILE D C 1
ATOM 1565 O O . ILE A 1 99 ? 12.361 29.140 90.514 1.00 33.13 100 ILE D O 1
ATOM 1581 N N . ASN A 1 100 ? 11.717 29.041 92.664 1.00 26.66 101 ASN D N 1
ATOM 1582 C CA . ASN A 1 100 ? 13.076 28.889 93.154 1.00 27.22 101 ASN D CA 1
ATOM 1583 C C . ASN A 1 100 ? 13.621 27.546 92.678 1.00 24.31 101 ASN D C 1
ATOM 1584 O O . ASN A 1 100 ? 13.042 26.498 92.984 1.00 22.46 101 ASN D O 1
ATOM 1595 N N . PRO A 1 101 ? 14.730 27.569 91.917 1.00 29.40 102 PRO D N 1
ATOM 1596 C CA . PRO A 1 101 ? 15.288 26.350 91.317 1.00 21.62 102 PRO D CA 1
ATOM 1597 C C . PRO A 1 101 ? 15.631 25.214 92.285 1.00 26.16 102 PRO D C 1
ATOM 1598 O O . PRO A 1 101 ? 15.743 24.081 91.819 1.00 21.05 102 PRO D O 1
ATOM 1609 N N . GLU A 1 102 ? 15.804 25.474 93.578 1.00 25.45 103 GLU D N 1
ATOM 1610 C CA . GLU A 1 102 ? 16.110 24.367 94.481 1.00 20.23 103 GLU D CA 1
ATOM 1611 C C . GLU A 1 102 ? 14.887 23.470 94.615 1.00 16.39 103 GLU D C 1
ATOM 1612 O O . GLU A 1 102 ? 15.001 22.306 94.988 1.00 18.49 103 GLU D O 1
ATOM 1624 N N . PHE A 1 103 ? 13.714 24.010 94.320 1.00 20.11 104 PHE D N 1
ATOM 1625 C CA . PHE A 1 103 ? 12.496 23.216 94.408 1.00 19.04 104 PHE D CA 1
ATOM 1626 C C . PHE A 1 103 ? 12.576 21.947 93.547 1.00 20.93 104 PHE D C 1
ATOM 1627 O O . PHE A 1 103 ? 12.020 20.910 93.913 1.00 17.28 104 PHE D O 1
ATOM 1644 N N . TYR A 1 104 ? 13.290 22.010 92.427 1.00 13.51 105 TYR D N 1
ATOM 1645 C CA . TYR A 1 104 ? 13.387 20.846 91.543 1.00 20.60 105 TYR D CA 1
ATOM 1646 C C . TYR A 1 104 ? 14.100 19.685 92.218 1.00 20.08 105 TYR D C 1
ATOM 1647 O O . TYR A 1 104 ? 13.782 18.528 91.966 1.00 16.72 105 TYR D O 1
ATOM 1665 N N . GLU A 1 105 ? 15.059 19.993 93.083 1.00 20.17 106 GLU D N 1
ATOM 1666 C CA . GLU A 1 105 ? 15.753 18.954 93.828 1.00 19.45 106 GLU D CA 1
ATOM 1667 C C . GLU A 1 105 ? 14.790 18.279 94.805 1.00 19.34 106 GLU D C 1
ATOM 1668 O O . GLU A 1 105 ? 14.867 17.074 95.043 1.00 14.25 106 GLU D O 1
ATOM 1680 N N . HIS A 1 106 ? 13.880 19.066 95.367 1.00 22.48 107 HIS D N 1
ATOM 1681 C CA . HIS A 1 106 ? 12.915 18.549 96.332 1.00 20.70 107 HIS D CA 1
ATOM 1682 C C . HIS A 1 106 ? 11.818 17.756 95.637 1.00 19.07 107 HIS D C 1
ATOM 1683 O O . HIS A 1 106 ? 11.301 16.785 96.185 1.00 19.21 107 HIS D O 1
ATOM 1698 N N . PHE A 1 107 ? 11.481 18.152 94.414 1.00 17.05 108 PHE D N 1
ATOM 1699 C CA . PHE A 1 107 ? 10.519 17.396 93.628 1.00 17.57 108 PHE D CA 1
ATOM 1700 C C . PHE A 1 107 ? 11.118 16.020 93.374 1.00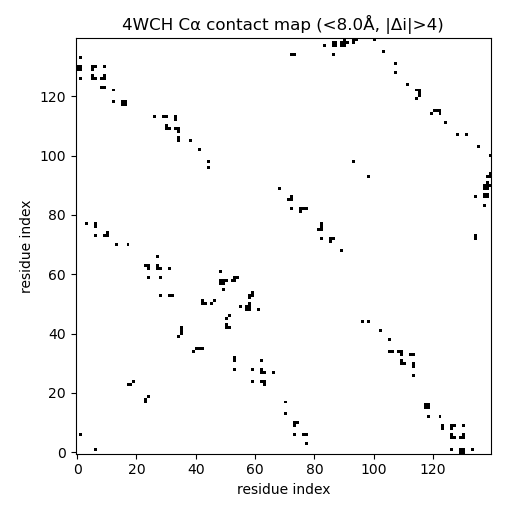 13.07 108 PHE D C 1
ATOM 1701 O O . PHE A 1 107 ? 10.466 15.002 93.579 1.00 13.52 108 PHE D O 1
ATOM 1718 N N . LEU A 1 108 ? 12.377 16.000 92.949 1.00 14.93 109 LEU D N 1
ATOM 1719 C CA . LEU A 1 108 ? 13.104 14.749 92.768 1.00 18.91 109 LEU D CA 1
ATOM 1720 C C . LEU A 1 108 ? 13.092 13.921 94.046 1.00 16.31 109 LEU D C 1
ATOM 1721 O O . LEU A 1 108 ? 12.860 12.713 94.010 1.00 18.57 109 LEU D O 1
ATOM 1737 N N . GLY A 1 109 ? 13.346 14.570 95.178 1.00 19.76 110 GLY D N 1
ATOM 1738 C CA . GLY A 1 109 ? 13.335 13.887 96.462 1.00 17.06 110 GLY D CA 1
ATOM 1739 C C . GLY A 1 109 ? 12.016 13.188 96.732 1.00 17.94 110 GLY D C 1
ATOM 1740 O O . GLY A 1 109 ? 11.991 12.052 97.204 1.00 21.04 110 GLY D O 1
ATOM 1744 N N . ALA A 1 110 ? 10.914 13.871 96.438 1.00 21.23 111 ALA D N 1
ATOM 1745 C CA . ALA A 1 110 ? 9.589 13.288 96.606 1.00 15.11 111 ALA D CA 1
ATOM 1746 C C . ALA A 1 110 ? 9.428 12.088 95.693 1.00 17.28 111 ALA D C 1
ATOM 1747 O O . ALA A 1 110 ? 9.017 11.019 96.128 1.00 20.57 111 ALA D O 1
ATOM 1754 N N . LEU A 1 111 ? 9.762 12.273 94.421 1.00 17.60 112 LEU D N 1
ATOM 1755 C CA . LEU A 1 111 ? 9.589 11.228 93.421 1.00 19.19 112 LEU D CA 1
ATOM 1756 C C . LEU A 1 111 ? 10.347 9.954 93.799 1.00 16.52 112 LEU D C 1
ATOM 1757 O O . LEU A 1 111 ? 9.836 8.850 93.621 1.00 17.13 112 LEU D O 1
ATOM 1773 N N . LEU A 1 112 ? 11.566 10.102 94.317 1.00 15.68 113 LEU D N 1
ATOM 1774 C CA . LEU A 1 112 ? 12.358 8.939 94.704 1.00 14.97 113 LEU D CA 1
ATOM 1775 C C . LEU A 1 112 ? 11.792 8.277 95.951 1.00 21.45 113 LEU D C 1
ATOM 1776 O O . LEU A 1 112 ? 11.993 7.086 96.169 1.00 19.46 113 LEU D O 1
ATOM 1792 N N . HIS A 1 113 ? 11.078 9.048 96.766 1.00 24.87 114 HIS D N 1
ATOM 1793 C CA . HIS A 1 113 ? 10.473 8.507 97.976 1.00 21.03 114 HIS D CA 1
ATOM 1794 C C . HIS A 1 113 ? 9.265 7.619 97.678 1.00 21.32 114 HIS D C 1
ATOM 1795 O O . HIS A 1 113 ? 9.017 6.648 98.390 1.00 25.62 114 HIS D O 1
ATOM 1810 N N . VAL A 1 114 ? 8.514 7.942 96.628 1.00 24.85 115 VAL D N 1
ATOM 1811 C CA . VAL A 1 114 ? 7.272 7.226 96.340 1.00 26.82 115 VAL D CA 1
ATOM 1812 C C . VAL A 1 114 ? 7.446 6.108 95.302 1.00 27.56 115 VAL D C 1
ATOM 1813 O O . VAL A 1 114 ? 6.632 5.189 95.233 1.00 24.73 115 VAL D O 1
ATOM 1826 N N . LEU A 1 115 ? 8.511 6.170 94.510 1.00 26.31 116 LEU D N 1
ATOM 1827 C CA . LEU A 1 115 ? 8.729 5.172 93.459 1.00 26.25 116 LEU D CA 1
ATOM 1828 C C . LEU A 1 115 ? 8.924 3.740 93.988 1.00 19.56 116 LEU D C 1
ATOM 1829 O O . LEU A 1 115 ? 8.513 2.779 93.337 1.00 20.52 116 LEU D O 1
ATOM 1845 N N . PRO A 1 116 ? 9.570 3.584 95.156 1.00 20.84 117 PRO D N 1
ATOM 1846 C CA . PRO A 1 116 ? 9.730 2.220 95.675 1.00 27.43 117 PRO D CA 1
ATOM 1847 C C . PRO A 1 116 ? 8.421 1.429 95.762 1.00 41.48 117 PRO D C 1
ATOM 1848 O O . PRO A 1 116 ? 8.438 0.205 95.619 1.00 33.03 117 PRO D O 1
ATOM 1859 N N . LYS A 1 117 ? 7.300 2.114 95.960 1.00 39.82 118 LYS D N 1
ATOM 1860 C CA . LYS A 1 117 ? 6.020 1.435 96.129 1.00 23.06 118 LYS D CA 1
ATOM 1861 C C . LYS 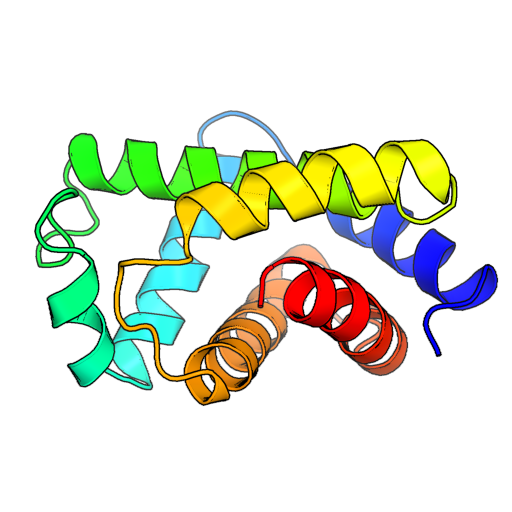A 1 117 ? 5.552 0.754 94.846 1.00 36.70 118 LYS D C 1
ATOM 1862 O O . LYS A 1 117 ? 4.775 -0.197 94.888 1.00 48.75 118 LYS D O 1
ATOM 1881 N N . TYR A 1 118 ? 6.038 1.220 93.704 1.00 30.34 119 TYR D N 1
ATOM 1882 C CA . TYR A 1 118 ? 5.673 0.596 92.443 1.00 35.27 119 TYR D CA 1
ATOM 1883 C C . TYR A 1 118 ? 6.820 -0.161 91.777 1.00 37.17 119 TYR D C 1
ATOM 1884 O O . TYR A 1 118 ? 6.590 -0.945 90.852 1.00 31.91 119 TYR D O 1
ATOM 1902 N N . LEU A 1 119 ? 8.045 0.063 92.245 1.00 23.09 120 LEU D N 1
ATOM 1903 C CA . LEU A 1 119 ? 9.201 -0.621 91.680 1.00 30.71 120 LEU D CA 1
ATOM 1904 C C . LEU A 1 119 ? 9.848 -1.596 92.661 1.00 26.11 120 LEU D C 1
ATOM 1905 O O . LEU A 1 119 ? 10.671 -2.422 92.267 1.00 30.43 120 LEU D O 1
ATOM 1921 N N . GLY A 1 120 ? 9.469 -1.513 93.931 1.00 28.26 121 GLY D N 1
ATOM 1922 C CA . GLY A 1 120 ? 10.067 -2.355 94.950 1.00 29.64 121 GLY D CA 1
ATOM 1923 C C . GLY A 1 120 ? 11.545 -2.056 95.114 1.00 33.48 121 GLY D C 1
ATOM 1924 O O . GLY A 1 120 ? 11.969 -0.901 95.054 1.00 39.57 121 GLY D O 1
ATOM 1928 N N . THR A 1 121 ? 12.338 -3.106 95.298 1.00 30.13 122 THR D N 1
ATOM 1929 C CA . THR A 1 121 ? 13.759 -2.957 95.590 1.00 24.86 122 THR D CA 1
ATOM 1930 C C . THR A 1 121 ? 14.591 -2.621 94.354 1.00 25.00 122 THR D C 1
ATOM 1931 O O . THR A 1 121 ? 15.787 -2.362 94.460 1.00 26.61 122 THR D O 1
ATOM 1942 N N . LYS A 1 122 ? 13.956 -2.622 93.187 1.00 25.56 123 LYS D N 1
ATOM 1943 C CA . LYS A 1 122 ? 14.670 -2.495 91.917 1.00 25.91 123 LYS D CA 1
ATOM 1944 C C . LYS A 1 122 ? 14.968 -1.053 91.501 1.00 23.36 123 LYS D C 1
ATOM 1945 O O . LYS A 1 122 ? 15.705 -0.827 90.536 1.00 32.64 123 LYS D O 1
ATOM 1964 N N . LEU A 1 123 ? 14.387 -0.083 92.199 1.00 20.40 124 LEU D N 1
ATOM 1965 C CA . LEU A 1 123 ? 14.526 1.313 91.795 1.00 24.77 124 LEU D CA 1
ATOM 1966 C C . LEU A 1 123 ? 16.000 1.663 91.645 1.00 23.98 124 LEU D C 1
ATOM 1967 O O . LEU A 1 123 ? 16.805 1.399 92.538 1.00 18.84 124 LEU D O 1
ATOM 1983 N N . ASP A 1 124 ? 16.356 2.231 90.496 1.00 19.96 125 ASP D N 1
ATOM 1984 C CA . ASP A 1 124 ? 17.744 2.615 90.239 1.00 23.23 125 ASP D CA 1
ATOM 1985 C C . ASP A 1 124 ? 17.920 4.109 90.471 1.00 14.02 125 ASP D C 1
ATOM 1986 O O . ASP A 1 124 ? 17.805 4.905 89.548 1.00 15.18 125 ASP D O 1
ATOM 1995 N N . GLN A 1 125 ? 18.198 4.487 91.712 1.00 19.36 126 GLN D N 1
ATOM 1996 C CA . GLN A 1 125 ? 18.184 5.892 92.095 1.00 19.66 126 GLN D CA 1
ATOM 1997 C C . GLN A 1 125 ? 19.196 6.727 91.320 1.00 21.34 126 GLN D C 1
ATOM 1998 O O . GLN A 1 125 ? 18.917 7.873 90.963 1.00 23.47 126 GLN D O 1
ATOM 2012 N N . ASP A 1 126 ? 20.360 6.148 91.045 1.00 29.51 127 ASP D N 1
ATOM 2013 C CA . ASP A 1 126 ? 21.410 6.852 90.323 1.00 20.00 127 ASP D CA 1
ATOM 2014 C C . ASP A 1 126 ? 20.939 7.214 88.916 1.00 21.18 127 ASP D C 1
ATOM 2015 O O . ASP A 1 126 ? 20.990 8.377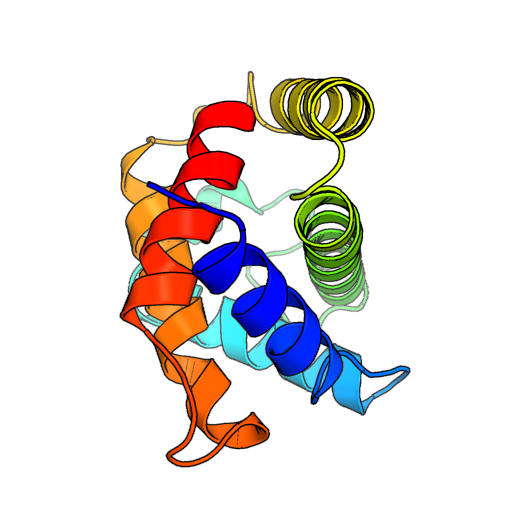 88.515 1.00 20.07 127 ASP D O 1
ATOM 2024 N N . ALA A 1 127 ? 20.467 6.222 88.168 1.00 20.49 128 ALA D N 1
ATOM 2025 C CA . ALA A 1 127 ? 19.961 6.477 86.826 1.00 23.21 128 ALA D CA 1
ATOM 2026 C C . ALA A 1 127 ? 18.829 7.499 86.883 1.00 14.14 128 ALA D C 1
ATOM 2027 O O . ALA A 1 127 ? 18.743 8.387 86.036 1.00 16.76 128 ALA D O 1
ATOM 2034 N N . TRP A 1 128 ? 17.967 7.389 87.889 1.00 18.48 129 TRP D N 1
ATOM 2035 C CA . TRP A 1 128 ? 16.820 8.296 87.985 1.00 16.71 129 TRP D CA 1
ATOM 2036 C C . TRP A 1 128 ? 17.282 9.723 88.278 1.00 18.83 129 TRP D C 1
ATOM 2037 O O . TRP A 1 128 ? 16.783 10.686 87.693 1.00 20.37 129 TRP D O 1
ATOM 2058 N N . THR A 1 129 ? 18.255 9.853 89.168 1.00 19.94 130 THR D N 1
ATOM 2059 C CA . THR A 1 129 ? 18.784 11.164 89.530 1.00 22.25 130 THR D CA 1
ATOM 2060 C C . THR A 1 129 ? 19.428 11.868 88.342 1.00 19.12 130 THR D C 1
ATOM 2061 O O . THR A 1 129 ? 19.173 13.045 88.092 1.00 15.58 130 THR D O 1
ATOM 2072 N N . LYS A 1 130 ? 20.265 11.146 87.608 1.00 18.76 131 LYS D N 1
ATOM 2073 C CA . LYS A 1 130 ? 20.962 11.723 86.470 1.00 19.92 131 LYS D CA 1
ATOM 2074 C C . LYS A 1 130 ? 20.005 12.183 85.372 1.00 18.17 131 LYS D C 1
ATOM 2075 O O . LYS A 1 130 ? 20.161 13.273 84.824 1.00 22.79 131 LYS D O 1
ATOM 2094 N N . CYS A 1 131 ? 19.010 11.364 85.054 1.00 22.25 132 CYS D N 1
ATOM 2095 C CA . CYS A 1 131 ? 18.104 11.679 83.950 1.00 16.06 132 CYS D CA 1
ATOM 2096 C C . CYS A 1 131 ? 17.072 12.748 84.327 1.00 15.13 132 CYS D C 1
ATOM 2097 O O . CYS A 1 131 ? 16.722 13.592 83.503 1.00 16.03 132 CYS D O 1
ATOM 2104 N N . PHE A 1 132 ? 16.604 12.732 85.572 1.00 16.00 133 PHE D N 1
ATOM 2105 C CA . PHE A 1 132 ? 15.748 13.814 86.061 1.00 15.88 133 PHE D CA 1
ATOM 2106 C C . PHE A 1 132 ? 16.442 15.172 85.942 1.00 18.43 133 PHE D C 1
ATOM 2107 O O . PHE A 1 132 ? 15.824 16.155 85.530 1.00 17.25 133 PHE D O 1
ATOM 2124 N N . HIS A 1 133 ? 17.723 15.227 86.306 1.00 19.27 134 HIS D N 1
ATOM 2125 C CA . HIS A 1 133 ? 18.488 16.474 86.224 1.00 23.82 134 HIS D CA 1
ATOM 2126 C C . HIS A 1 133 ? 18.609 17.001 84.790 1.00 19.79 134 HIS D C 1
ATOM 2127 O O . HIS A 1 133 ? 18.686 18.208 84.563 1.00 20.30 134 HIS D O 1
ATOM 2142 N N . THR A 1 134 ? 18.620 16.099 83.820 1.00 17.31 135 THR D N 1
ATOM 2143 C CA . THR A 1 134 ? 18.599 16.512 82.424 1.00 20.39 135 THR D CA 1
ATOM 2144 C C . THR A 1 134 ? 17.275 17.214 82.132 1.00 15.86 135 THR D C 1
ATOM 2145 O O . THR A 1 134 ? 17.237 18.266 81.491 1.00 23.11 135 THR D O 1
ATOM 2156 N N . ILE A 1 135 ? 16.187 16.629 82.619 1.00 17.98 136 ILE D N 1
ATOM 2157 C CA . ILE A 1 135 ? 14.863 17.180 82.386 1.00 12.87 136 ILE D CA 1
ATOM 2158 C C . ILE A 1 135 ? 14.702 18.523 83.093 1.00 21.45 136 ILE D C 1
ATOM 2159 O O . ILE A 1 135 ? 14.233 19.497 82.498 1.00 19.01 136 ILE D O 1
ATOM 2175 N N . ALA A 1 136 ? 15.091 18.568 84.366 1.00 20.65 137 ALA D N 1
ATOM 2176 C CA . ALA A 1 136 ? 14.996 19.788 85.155 1.00 19.88 137 ALA D CA 1
ATOM 2177 C C . ALA A 1 136 ? 15.838 20.920 84.556 1.00 22.32 137 ALA D C 1
ATOM 2178 O O . ALA A 1 136 ? 15.399 22.065 84.521 1.00 22.96 137 ALA D O 1
ATOM 2185 N N . ASP A 1 137 ? 17.043 20.605 84.089 1.00 20.17 138 ASP D N 1
ATOM 2186 C CA . ASP A 1 137 ? 17.889 21.613 83.447 1.00 21.42 138 ASP D CA 1
ATOM 2187 C C . ASP A 1 137 ? 17.148 22.222 82.271 1.00 26.08 138 ASP D C 1
ATOM 2188 O O . ASP A 1 137 ? 17.129 23.437 82.099 1.00 24.46 138 ASP D O 1
ATOM 2197 N N . GLY A 1 138 ? 16.530 21.366 81.466 1.00 23.74 139 GLY D N 1
ATOM 2198 C CA . GLY A 1 138 ? 15.734 21.820 80.341 1.00 24.52 139 GLY D CA 1
ATOM 2199 C C . GLY A 1 138 ? 14.624 22.756 80.775 1.00 22.97 139 GLY D C 1
ATOM 2200 O O . GLY A 1 138 ? 14.467 23.836 80.213 1.00 26.49 139 GLY D O 1
ATOM 2204 N N . ILE A 1 139 ? 13.855 22.352 81.782 1.00 20.32 140 ILE D N 1
ATOM 2205 C CA . ILE A 1 139 ? 12.737 23.170 82.252 1.00 19.81 140 ILE D CA 1
ATOM 2206 C C . ILE A 1 139 ? 13.213 24.518 82.784 1.00 21.72 140 ILE D C 1
ATOM 2207 O O . ILE A 1 139 ? 12.612 25.555 82.500 1.00 26.05 140 ILE D O 1
ATOM 2223 N N . LYS A 1 140 ? 14.295 24.504 83.555 1.00 26.95 141 LYS D N 1
ATOM 2224 C CA . LYS A 1 140 ? 14.882 25.737 84.057 1.00 24.72 141 LYS D CA 1
ATOM 2225 C C . LYS A 1 140 ? 15.506 26.530 82.915 1.00 28.67 141 LYS D C 1
ATOM 2226 O O . LYS A 1 140 ? 16.027 25.961 81.953 1.00 28.15 141 LYS D O 1
#

Foldseek 3Di:
DLDPVLLVVCLVLLVLQCDDDPSNLVLLLQLLVLLCVVPVPCLVLCVVQPSVDCPPPSNSVVSSVVSVLVNLLSVCLVPVVSNLVSLLVLLVVCPPSPDDLVSLVSSLVSNVVRSCVSRPPPDDSVSSVVSSVVSSVSND

B-factor: mean 31.19, std 11.23, range [0.07, 76.95]

Sequence (140 aa):
DCSILELLKVKNQWREAFGEGHHRVQFGLELWKRFFDTHPEVKGLFKGVNGDNIYSPEFAAHAERVLSGLDMTIGLLDDTNAFKAQVTHLHSQHVERSINPEFYEHFLGALLHVLPKYLGTKLDQDAWTKCFHTIADGIK

Solvent-accessible surface area: 7806 Å² total; per-residue (Å²): 150,27,58,110,115,24,11,82,67,2,43,82,19,8,146,117,15,53,10,144,51,137,72,20,64,69,6,1,19,48,0,9,118,83,6,13,97,54,36,79,114,3,68,50,68,32,131,83,29,50,2,95,72,30,151,8,110,95,2,36,41,28,9,86,141,38,5,49,8,16,48,86,0,5,35,46,20,80,70,81,118,36,20,113,70,43,9,82,102,24,57,73,92,56,86,168,149,104,44,74,77,109,32,28,88,59,24,8,39,4,1,26,78,2,4,54,121,62,17,42,137,155,25,38,100,78,0,4,44,68,1,14,55,51,8,2,92,24,20,108

Nearest PDB structures (foldseek):
  4wch-assembly1_D  TM=1.007E+00  e=2.934E-20  Glossoscolex paulistus
  4u8u-assembly1_D  TM=9.788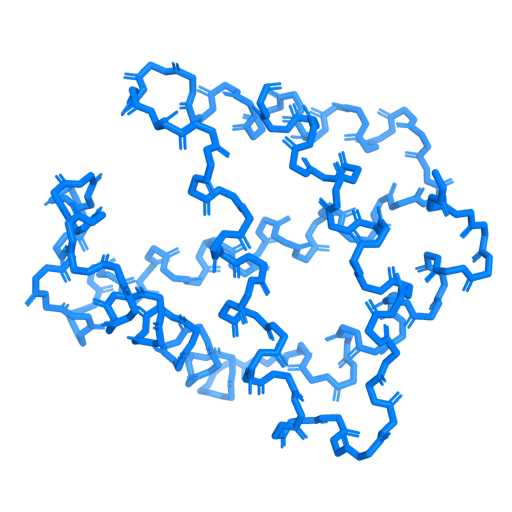E-01  e=1.937E-17  Glossoscolex paulistus
  2gtl-assembly1_B  TM=9.797E-01  e=5.072E-11  Lumbricus terrestris
  7vlc-assembly1_A  TM=9.812E-01  e=6.002E-10  Lamellibrachia satsuma
  1yhu-assembly1_I  TM=9.745E-01  e=5.448E-10  Riftia pachyptila

Secondary structure (DSSP, 8-state):
---HHHHHHHHHHHHTS--STHHHHHHHHHHHHHHHHH-GGGGGGGGGGTTT-TTSHHHHHHHHHHHHHHHHHHHTTT-HHHHHHHHHHHHHHHTTS---TTHHHHHHHHHHHHTHHHHGGG--HHHHHHHHHHHHHHH-